Protein AF-A0A7Y2GPG6-F1 (afdb_monomer_lite)

Secondary structure (DSSP, 8-state):
-HHHHHHHHHHHHHHHHHHHHHH-HHHHHHHHHHHHHS----PPPHHHHHHHHTTEEEEEEETTEEEEEE----SS------

Foldseek 3Di:
DPPVVVVVVVVVLVVVLVVVCVVPVVVSVVVVCCVVVPDDPDDQDPVCVVVQVVFWDDWDQDPNDTRTDGHDDDPDDDDDDD

Radius of gyration: 17.59 Å; chains: 1; bounding box: 30×42×41 Å

pLDDT: mean 88.74, std 10.69, range [48.88, 97.62]

Sequence (82 aa):
MRKFSKEIMAKVYGLYLNVLVLFSKKLAAEKAFQIFSKVRKGQVLSQQYAYLEAAKNEVLNACGHSIQTYRWFGARETVLLV

Structure (mmCIF, N/CA/C/O backbone):
data_AF-A0A7Y2GPG6-F1
#
_entry.id   AF-A0A7Y2GPG6-F1
#
loo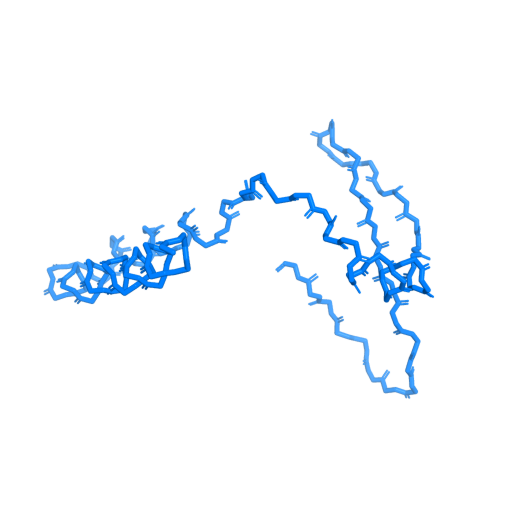p_
_atom_site.group_PDB
_atom_site.id
_atom_site.type_symbol
_atom_site.label_atom_id
_atom_site.label_alt_id
_atom_site.label_comp_id
_atom_site.label_asym_id
_atom_site.label_entity_id
_atom_site.label_seq_id
_atom_site.pdbx_PDB_ins_code
_atom_site.Cartn_x
_atom_site.Cartn_y
_atom_site.Cartn_z
_atom_site.occupancy
_atom_site.B_iso_or_equiv
_atom_site.auth_seq_id
_atom_site.auth_comp_id
_atom_site.auth_asym_id
_atom_site.auth_atom_id
_atom_site.pdbx_PDB_model_num
ATOM 1 N N . MET A 1 1 ? 15.789 21.384 3.120 1.00 48.88 1 MET A N 1
ATOM 2 C CA . MET A 1 1 ? 14.593 21.778 3.909 1.00 48.88 1 MET A CA 1
ATOM 3 C C . MET A 1 1 ? 13.295 21.003 3.593 1.00 48.88 1 MET A C 1
ATOM 5 O O . MET A 1 1 ? 12.441 20.947 4.462 1.00 48.88 1 MET A O 1
ATOM 9 N N . ARG A 1 2 ? 13.107 20.351 2.422 1.00 51.53 2 ARG A N 1
ATOM 10 C CA . ARG A 1 2 ? 11.830 19.663 2.064 1.00 51.53 2 ARG A CA 1
ATOM 11 C C . ARG A 1 2 ? 11.581 18.269 2.684 1.00 51.53 2 ARG A C 1
ATOM 13 O O . ARG A 1 2 ? 10.442 17.820 2.666 1.00 51.53 2 ARG A O 1
ATOM 20 N N . LYS A 1 3 ? 12.604 17.555 3.179 1.00 53.47 3 LYS A N 1
ATOM 21 C CA . LYS A 1 3 ? 12.432 16.206 3.776 1.00 53.47 3 LYS A CA 1
ATOM 22 C C . LYS A 1 3 ? 11.820 16.262 5.182 1.00 53.47 3 LYS A C 1
ATOM 24 O O . LYS A 1 3 ? 10.858 15.551 5.449 1.00 53.47 3 LYS A O 1
ATOM 29 N N . PHE A 1 4 ? 12.303 17.189 6.012 1.00 57.25 4 PHE A N 1
ATOM 30 C CA . PHE A 1 4 ? 11.842 17.375 7.392 1.00 57.25 4 PHE A CA 1
ATOM 31 C C . PHE A 1 4 ? 10.332 17.621 7.499 1.00 57.25 4 PHE A C 1
ATOM 33 O O . PHE A 1 4 ? 9.691 17.092 8.398 1.00 57.25 4 PHE A O 1
ATOM 40 N N . SER A 1 5 ? 9.727 18.351 6.555 1.00 74.12 5 SER A N 1
ATOM 41 C CA . SER A 1 5 ? 8.286 18.618 6.601 1.00 74.12 5 SER A CA 1
ATOM 42 C C . SER A 1 5 ? 7.433 17.365 6.387 1.00 74.12 5 SER A C 1
ATOM 44 O O . SER A 1 5 ? 6.411 17.216 7.047 1.00 74.12 5 SER A O 1
ATOM 46 N N . LYS A 1 6 ? 7.839 16.431 5.517 1.00 81.69 6 LYS A N 1
ATOM 47 C CA . LYS A 1 6 ? 7.058 15.210 5.247 1.00 81.69 6 LYS A CA 1
ATOM 48 C C . LYS A 1 6 ? 7.086 14.235 6.423 1.00 81.69 6 LYS A C 1
ATOM 50 O O . LYS A 1 6 ? 6.048 13.683 6.777 1.00 81.69 6 LYS A O 1
ATOM 55 N N . GLU A 1 7 ? 8.253 14.053 7.033 1.00 85.75 7 GLU A N 1
ATOM 56 C CA . GLU A 1 7 ? 8.415 13.186 8.205 1.00 85.75 7 GLU A CA 1
ATOM 57 C C . GLU A 1 7 ? 7.665 13.731 9.421 1.00 85.75 7 GLU A C 1
ATOM 59 O O . GLU A 1 7 ? 6.980 12.977 10.112 1.00 85.75 7 GLU A O 1
ATOM 64 N N . ILE A 1 8 ? 7.728 15.048 9.651 1.00 91.62 8 ILE A N 1
ATOM 65 C CA . ILE A 1 8 ? 6.956 15.699 10.716 1.00 91.62 8 ILE A CA 1
ATOM 66 C C . ILE A 1 8 ? 5.458 15.520 10.463 1.00 91.62 8 ILE A C 1
ATOM 68 O O . ILE A 1 8 ? 4.738 15.123 11.373 1.00 91.62 8 ILE A O 1
ATOM 72 N N . MET A 1 9 ? 4.987 15.726 9.230 1.00 87.69 9 MET A N 1
ATOM 73 C CA . MET A 1 9 ? 3.575 15.518 8.895 1.00 87.69 9 MET A CA 1
ATOM 74 C C . MET A 1 9 ? 3.133 14.079 9.172 1.00 87.69 9 MET A C 1
ATOM 76 O O . MET A 1 9 ? 2.084 13.878 9.778 1.00 87.69 9 MET A O 1
ATOM 80 N N . ALA A 1 10 ? 3.936 13.077 8.799 1.00 88.38 10 ALA A N 1
ATOM 81 C CA . ALA A 1 10 ? 3.624 11.677 9.089 1.00 88.38 10 ALA A CA 1
ATOM 82 C C . ALA A 1 10 ? 3.501 11.417 10.603 1.00 88.38 10 ALA A C 1
ATOM 84 O O . ALA A 1 10 ? 2.539 10.785 11.041 1.00 88.38 10 ALA A O 1
ATOM 85 N N . LYS A 1 11 ? 4.419 11.971 11.407 1.00 92.88 11 LYS A N 1
ATOM 86 C CA . LYS A 1 11 ? 4.367 11.886 12.876 1.00 92.88 11 LYS A CA 1
ATOM 87 C C . LYS A 1 11 ? 3.130 12.574 13.456 1.00 92.88 11 LYS A C 1
ATOM 89 O O . LYS A 1 11 ? 2.502 12.018 14.350 1.00 92.88 11 LYS A O 1
ATOM 94 N N . VAL A 1 12 ? 2.750 13.738 12.927 1.00 94.88 12 VAL A N 1
ATOM 95 C CA . VAL A 1 12 ? 1.545 14.470 13.354 1.00 94.88 12 VAL A CA 1
ATOM 96 C C . VAL A 1 12 ? 0.278 13.659 13.072 1.00 94.88 12 VAL A C 1
ATOM 98 O O . VAL A 1 12 ? -0.565 13.543 13.957 1.00 94.88 12 VAL A O 1
ATOM 101 N N . TYR A 1 13 ? 0.158 13.034 11.893 1.00 92.75 13 TYR A N 1
ATOM 102 C CA . TYR A 1 13 ? -0.973 12.144 11.595 1.00 92.75 13 TYR A CA 1
ATOM 103 C C . TYR A 1 13 ? -1.030 10.941 12.544 1.00 92.75 13 TYR A C 1
ATOM 105 O O . TYR A 1 13 ? -2.110 10.600 13.026 1.00 92.75 13 TYR A O 1
ATOM 113 N N . GLY A 1 14 ? 0.116 10.323 12.843 1.00 93.06 14 GLY A N 1
ATOM 114 C CA . GLY A 1 14 ? 0.189 9.217 13.802 1.00 93.06 14 GLY A CA 1
ATOM 115 C C . GLY A 1 14 ? -0.231 9.637 15.212 1.00 93.06 14 GLY A C 1
ATOM 116 O O . GLY A 1 14 ? -1.055 8.969 15.834 1.00 93.06 14 GLY A O 1
ATOM 117 N N . LEU A 1 15 ? 0.267 10.780 15.692 1.00 97.06 15 LEU A N 1
ATOM 118 C CA . LEU A 1 15 ? -0.109 11.329 16.996 1.00 97.06 15 LEU A CA 1
ATOM 119 C C . LEU A 1 15 ? -1.611 11.632 17.069 1.00 97.06 15 LEU A C 1
ATOM 121 O O . LEU A 1 15 ? -2.260 11.253 18.040 1.00 97.06 15 LEU A O 1
ATOM 125 N N . TYR A 1 16 ? -2.167 12.261 16.030 1.00 96.62 16 TYR A N 1
ATOM 126 C CA . TYR A 1 16 ? -3.598 12.546 15.932 1.00 96.62 16 TYR A CA 1
ATOM 127 C C . TYR A 1 16 ? -4.446 11.275 16.067 1.00 96.62 16 TYR A C 1
ATOM 129 O O . TYR A 1 16 ? -5.373 11.243 16.876 1.00 96.62 16 TYR A O 1
ATOM 137 N N . LEU A 1 17 ? -4.112 10.215 15.322 1.00 96.94 17 LEU A N 1
ATOM 138 C CA . LEU A 1 17 ? -4.844 8.948 15.388 1.00 96.94 17 LEU A CA 1
ATOM 139 C C . LEU A 1 17 ? -4.706 8.280 16.762 1.00 96.94 17 LEU A C 1
ATOM 141 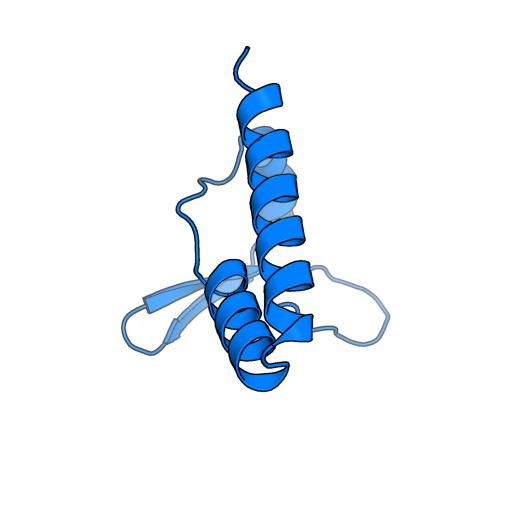O O . LEU A 1 17 ? -5.705 7.811 17.302 1.00 96.94 17 LEU A O 1
ATOM 145 N N . ASN A 1 18 ? -3.512 8.293 17.360 1.00 96.75 18 ASN A N 1
ATOM 146 C CA . ASN A 1 18 ? -3.281 7.717 18.689 1.00 96.75 18 ASN A CA 1
ATOM 147 C C . ASN A 1 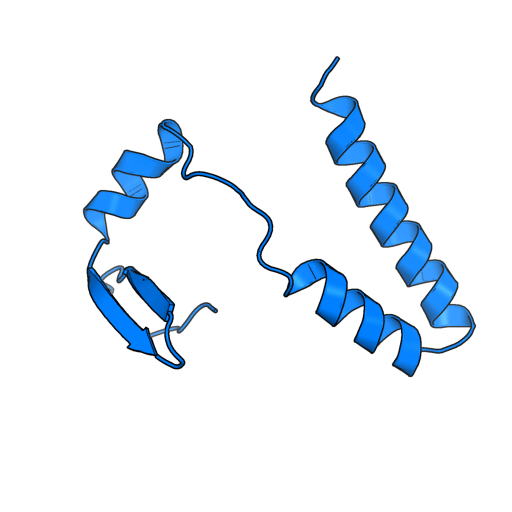18 ? -4.105 8.418 19.774 1.00 96.75 18 ASN A C 1
ATOM 149 O O . ASN A 1 18 ? -4.702 7.752 20.616 1.00 96.75 18 ASN A O 1
ATOM 153 N N . VAL A 1 19 ? -4.178 9.751 19.736 1.00 97.62 19 VAL A N 1
ATOM 154 C CA . VAL A 1 19 ? -5.023 10.522 20.658 1.00 97.62 19 VAL A CA 1
ATOM 155 C C . VAL A 1 19 ? -6.500 10.220 20.403 1.00 97.62 19 VAL A C 1
ATOM 157 O O . VAL A 1 19 ? -7.252 9.996 21.348 1.00 97.62 19 VAL A O 1
ATOM 160 N N . LEU A 1 20 ? -6.921 10.141 19.138 1.00 97.06 20 LEU A N 1
ATOM 161 C CA . LEU A 1 20 ? -8.308 9.856 18.765 1.00 97.06 20 LEU A CA 1
ATOM 162 C C . LEU A 1 20 ? -8.788 8.478 19.256 1.00 97.06 20 LEU A C 1
ATOM 164 O O . LEU A 1 20 ? -9.940 8.351 19.670 1.00 97.06 20 LEU A O 1
ATOM 168 N N . VAL A 1 21 ? -7.909 7.467 19.267 1.00 97.19 21 VAL A N 1
ATOM 169 C CA . VAL A 1 21 ? -8.207 6.116 19.787 1.00 97.19 21 VAL A CA 1
ATOM 170 C C . VAL A 1 21 ? -8.641 6.145 21.255 1.00 97.19 21 VAL A C 1
ATOM 172 O O . VAL A 1 21 ? -9.486 5.333 21.639 1.00 97.19 21 VAL A O 1
ATOM 175 N N . LEU A 1 22 ? -8.110 7.076 22.059 1.00 97.50 22 LEU A N 1
ATOM 176 C CA . LEU A 1 22 ? -8.460 7.209 23.479 1.00 97.50 22 LEU A CA 1
ATOM 177 C C . LEU A 1 22 ? -9.918 7.642 23.682 1.00 97.50 22 LEU A C 1
ATOM 179 O O . LEU A 1 22 ? -10.523 7.281 24.687 1.00 97.50 22 LEU A O 1
ATOM 183 N N . PHE A 1 23 ? -10.492 8.370 22.720 1.00 97.19 23 PHE A N 1
ATOM 184 C CA . PHE A 1 23 ? -11.883 8.829 22.768 1.00 97.19 23 PHE A CA 1
ATOM 185 C C . PHE A 1 23 ? -12.832 7.894 22.012 1.00 97.19 23 PHE A C 1
ATOM 187 O O . PHE A 1 23 ? -13.935 7.618 22.475 1.00 97.19 23 PHE A O 1
ATOM 194 N N . SER A 1 24 ? -12.428 7.406 20.835 1.00 97.25 24 SER A N 1
ATOM 195 C CA . SER A 1 24 ? -13.247 6.504 20.024 1.00 97.25 24 SER A CA 1
ATOM 196 C C . SER A 1 24 ? -12.397 5.645 19.094 1.00 97.25 24 SER A C 1
ATOM 198 O O . SER A 1 24 ? -11.912 6.090 18.051 1.00 97.25 24 SER A O 1
ATOM 200 N N . LYS A 1 25 ? -12.292 4.357 19.435 1.00 95.94 25 LYS A N 1
ATOM 201 C CA . LYS A 1 25 ? -11.596 3.348 18.621 1.00 95.94 25 LYS A CA 1
ATOM 202 C C . LYS A 1 25 ? -12.199 3.219 17.221 1.00 95.94 25 LYS A C 1
ATOM 204 O O . LYS A 1 25 ? -11.460 3.139 16.245 1.00 95.94 25 LYS A O 1
ATOM 209 N N . LYS A 1 26 ? -13.535 3.236 17.121 1.00 96.81 26 LYS A N 1
ATOM 210 C CA . LYS A 1 26 ? -14.255 3.122 15.843 1.00 96.81 26 LYS A CA 1
ATOM 211 C C . LYS A 1 26 ? -13.930 4.299 14.925 1.00 96.81 26 LYS A C 1
ATOM 213 O O . LYS A 1 26 ? -13.521 4.091 13.788 1.00 96.81 26 LYS A O 1
ATOM 218 N N . LEU A 1 27 ? -14.041 5.523 15.444 1.00 96.19 27 LEU A N 1
ATOM 219 C CA . LEU A 1 27 ? -13.758 6.726 14.665 1.00 96.19 27 LEU A CA 1
ATOM 220 C C . LEU A 1 27 ? -12.284 6.780 14.243 1.00 96.19 27 LEU A C 1
ATOM 222 O O . LEU A 1 27 ? -11.982 7.132 13.106 1.00 96.19 27 LEU A O 1
ATOM 226 N N . ALA A 1 28 ? -11.365 6.397 15.132 1.00 96.81 28 ALA A N 1
ATOM 227 C CA . ALA A 1 28 ? -9.949 6.336 14.799 1.00 96.81 28 ALA A CA 1
ATOM 228 C C . ALA A 1 28 ? -9.651 5.330 13.679 1.00 96.81 28 ALA A C 1
ATOM 230 O O . ALA A 1 28 ? -8.903 5.662 12.760 1.00 96.81 28 ALA A O 1
ATOM 231 N N . ALA A 1 29 ? -10.269 4.146 13.709 1.00 95.69 29 ALA A N 1
ATOM 232 C CA . ALA A 1 29 ? -10.127 3.146 12.654 1.00 95.69 29 ALA A CA 1
ATOM 233 C C . ALA A 1 29 ? -10.661 3.655 11.304 1.00 95.69 29 ALA A C 1
ATOM 235 O O . ALA A 1 29 ? -9.960 3.569 10.295 1.00 95.69 29 ALA A O 1
ATOM 236 N N . GLU A 1 30 ? -11.854 4.257 11.286 1.00 96.50 30 GLU A N 1
ATOM 237 C CA . GLU A 1 30 ? -12.440 4.849 10.074 1.00 96.50 30 GLU A CA 1
ATOM 238 C C . GLU A 1 30 ? -11.547 5.956 9.489 1.00 96.50 30 GLU A C 1
ATOM 240 O O . GLU A 1 30 ? -11.297 5.992 8.281 1.00 96.50 30 GLU A O 1
ATOM 245 N N . LYS A 1 31 ? -11.014 6.845 10.339 1.00 95.44 31 LYS A N 1
ATOM 246 C CA . LYS A 1 31 ? -10.105 7.916 9.903 1.00 95.44 31 LYS A CA 1
ATOM 247 C C . LYS A 1 31 ? -8.771 7.375 9.408 1.00 95.44 31 LYS A C 1
ATOM 249 O O . LYS A 1 31 ? -8.294 7.838 8.373 1.00 95.44 31 LYS A O 1
ATOM 254 N N . ALA A 1 32 ? -8.184 6.400 10.098 1.00 9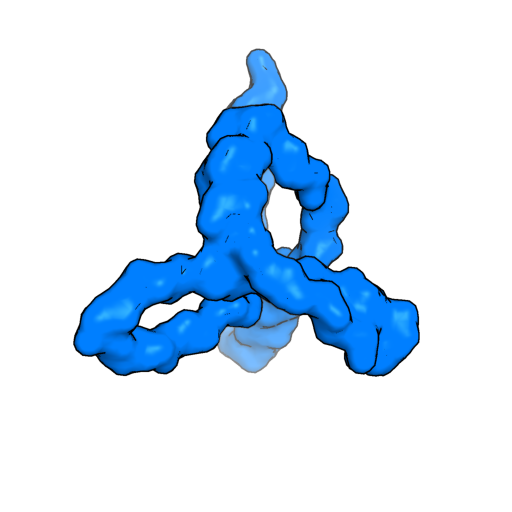4.06 32 ALA A N 1
ATOM 255 C CA . ALA A 1 32 ? -6.949 5.758 9.662 1.00 94.06 32 ALA A CA 1
ATOM 256 C C . ALA A 1 32 ? -7.129 5.120 8.278 1.00 94.06 32 ALA A C 1
ATOM 258 O O . ALA A 1 32 ? -6.350 5.408 7.368 1.00 94.06 32 ALA A O 1
ATOM 259 N N . PHE A 1 33 ? -8.203 4.349 8.091 1.00 92.50 33 PHE A N 1
ATOM 260 C CA . PHE A 1 33 ? -8.531 3.732 6.809 1.00 92.50 33 PHE A CA 1
ATOM 261 C C . PHE A 1 33 ? -8.630 4.778 5.691 1.00 92.50 33 PHE A C 1
ATOM 263 O O . PHE A 1 33 ? -7.921 4.693 4.693 1.00 92.50 33 PHE A O 1
ATOM 270 N N . GLN A 1 34 ? -9.407 5.846 5.889 1.00 91.75 34 GLN A N 1
ATOM 271 C CA . GLN A 1 34 ? -9.525 6.918 4.892 1.00 91.75 34 GLN A CA 1
ATOM 272 C C . GLN A 1 34 ? -8.186 7.609 4.581 1.00 91.75 34 GLN A C 1
ATOM 274 O O . GLN A 1 34 ? -7.928 7.965 3.432 1.00 91.75 34 GLN A O 1
ATOM 279 N N . ILE A 1 35 ? -7.325 7.821 5.580 1.00 90.00 35 ILE A N 1
ATOM 280 C CA . ILE A 1 35 ? -6.032 8.503 5.411 1.00 90.00 35 ILE A CA 1
ATOM 281 C C . ILE A 1 35 ? -5.053 7.666 4.578 1.00 90.00 35 ILE A C 1
ATOM 283 O O . ILE A 1 35 ? -4.323 8.251 3.763 1.00 90.00 35 ILE A O 1
ATOM 287 N N . PHE A 1 36 ? -5.018 6.350 4.805 1.00 86.62 36 PHE A N 1
ATOM 288 C CA . PHE A 1 36 ? -4.052 5.433 4.191 1.00 86.62 36 PHE A CA 1
ATOM 289 C C . PHE A 1 36 ? -4.549 4.811 2.885 1.00 86.62 36 PHE A C 1
ATOM 291 O O . PHE A 1 36 ? -3.746 4.626 1.977 1.00 86.62 36 PHE A O 1
ATOM 298 N N . SER A 1 37 ? -5.854 4.580 2.740 1.00 85.00 37 SER A N 1
ATOM 299 C CA . SER A 1 37 ? -6.447 4.049 1.504 1.00 85.00 37 SER A CA 1
ATOM 300 C C . SER A 1 37 ? -6.718 5.128 0.451 1.00 85.00 37 SER A C 1
ATOM 302 O O . SER A 1 37 ? -7.020 4.815 -0.699 1.00 85.00 37 SER A O 1
ATOM 304 N N . LYS A 1 38 ? -6.614 6.419 0.799 1.00 83.44 38 LYS A N 1
ATOM 305 C CA . LYS A 1 38 ? -6.732 7.496 -0.190 1.00 83.44 38 LYS A CA 1
ATOM 306 C C . LYS A 1 38 ? -5.519 7.4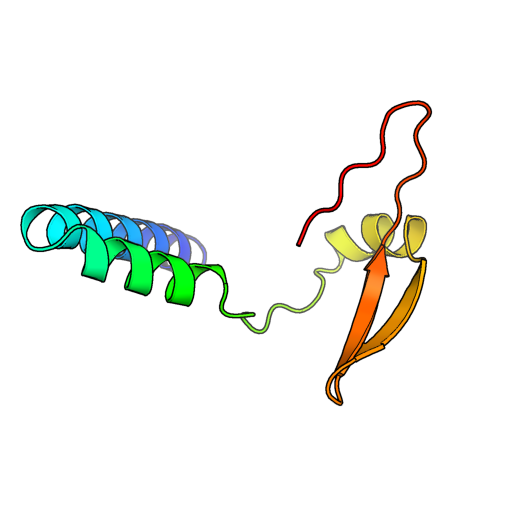82 -1.112 1.00 83.44 38 LYS A C 1
ATOM 308 O O . LYS A 1 38 ? -4.424 7.854 -0.692 1.00 83.44 38 LYS A O 1
ATOM 313 N N . VAL A 1 39 ? -5.741 7.155 -2.384 1.00 73.31 39 VAL A N 1
ATOM 314 C CA . VAL A 1 39 ? -4.734 7.265 -3.446 1.00 73.31 39 VAL A CA 1
ATOM 315 C C . VAL A 1 39 ? -4.242 8.712 -3.510 1.00 73.31 39 VAL A C 1
ATOM 317 O O . VAL A 1 39 ? -4.955 9.627 -3.931 1.00 73.31 39 VAL A O 1
ATOM 320 N N . ARG A 1 40 ? -3.021 8.952 -3.027 1.00 72.38 40 ARG A N 1
ATOM 321 C CA . ARG A 1 40 ? -2.380 10.269 -3.099 1.00 72.38 40 ARG A CA 1
ATOM 322 C C . ARG A 1 40 ? -1.627 10.353 -4.415 1.00 72.38 40 ARG A C 1
ATOM 324 O O . ARG A 1 40 ? -0.947 9.409 -4.794 1.00 72.38 40 ARG A O 1
ATOM 331 N N . LYS A 1 41 ? -1.735 11.495 -5.095 1.00 62.94 41 LYS A N 1
ATOM 332 C CA . LYS A 1 41 ? -1.098 11.770 -6.389 1.00 62.94 41 LYS A CA 1
ATOM 333 C C . LYS A 1 41 ? 0.434 11.742 -6.255 1.00 62.94 41 LYS A C 1
ATOM 335 O O . LYS A 1 41 ? 1.066 12.776 -6.054 1.00 62.94 41 LYS A O 1
ATOM 340 N N . GLY A 1 42 ? 1.019 10.552 -6.314 1.00 69.69 42 GLY A N 1
ATOM 341 C CA . GLY A 1 42 ? 2.448 10.312 -6.462 1.00 69.69 42 GLY A CA 1
ATOM 342 C C . GLY A 1 42 ? 2.700 9.787 -7.867 1.00 69.69 42 GLY A C 1
ATOM 343 O O . GLY A 1 42 ? 2.073 8.819 -8.279 1.00 69.69 42 GLY A O 1
ATOM 344 N N . GLN A 1 43 ? 3.572 10.451 -8.620 1.00 78.12 43 GLN A N 1
ATOM 345 C CA . GLN A 1 43 ? 4.077 9.885 -9.869 1.00 78.12 43 GLN A CA 1
ATOM 346 C C . GLN A 1 43 ? 5.134 8.831 -9.537 1.00 78.12 43 GLN A C 1
ATOM 348 O O . GLN A 1 43 ? 5.831 8.959 -8.525 1.00 78.12 43 GLN A O 1
ATOM 353 N N . VAL A 1 44 ? 5.259 7.816 -10.394 1.00 82.06 44 VAL A N 1
ATOM 354 C CA . VAL A 1 44 ? 6.367 6.858 -10.327 1.00 82.06 44 VAL A CA 1
ATOM 355 C C . VAL A 1 44 ? 7.675 7.642 -10.369 1.00 82.06 44 VAL A C 1
ATOM 357 O O . VAL A 1 44 ? 7.909 8.426 -11.290 1.00 82.06 44 VAL A O 1
ATOM 360 N N . LEU A 1 45 ? 8.512 7.473 -9.346 1.00 87.62 45 LEU A N 1
ATOM 361 C CA . LEU A 1 45 ? 9.818 8.121 -9.315 1.00 87.62 45 LEU A CA 1
ATOM 362 C C . LEU A 1 45 ? 10.727 7.469 -10.361 1.00 87.62 45 LEU A C 1
ATOM 364 O O . LEU A 1 45 ? 10.653 6.263 -10.586 1.00 87.62 45 LEU A O 1
ATOM 368 N N . SER A 1 46 ? 11.649 8.234 -10.941 1.00 87.12 46 SER A N 1
ATOM 369 C CA . SER A 1 46 ? 12.608 7.726 -11.935 1.00 87.12 46 SER A CA 1
ATOM 370 C C . SER A 1 46 ? 13.393 6.504 -11.440 1.00 87.12 46 SER A C 1
ATOM 372 O O . SER A 1 46 ? 13.577 5.550 -12.186 1.00 87.12 46 SER A O 1
ATOM 374 N N . GLN A 1 47 ? 13.769 6.471 -10.157 1.00 89.69 47 GLN A N 1
ATOM 375 C CA . GLN A 1 47 ? 14.438 5.314 -9.544 1.00 89.69 47 GLN A CA 1
ATOM 376 C C . GLN A 1 47 ? 13.539 4.063 -9.450 1.00 89.69 47 GLN A C 1
ATOM 378 O O . GLN A 1 47 ? 14.039 2.944 -9.436 1.00 89.69 47 GLN A O 1
ATOM 383 N N . GLN A 1 48 ? 12.217 4.233 -9.368 1.00 88.00 48 GLN A N 1
ATOM 384 C CA . GLN A 1 48 ? 11.252 3.130 -9.271 1.00 88.00 48 GLN A CA 1
ATOM 385 C C . GLN A 1 48 ? 10.852 2.582 -10.644 1.00 88.00 48 GLN A C 1
ATOM 387 O O . GLN A 1 48 ? 10.358 1.461 -10.731 1.00 88.00 48 GLN A O 1
ATOM 392 N N . TYR A 1 49 ? 11.071 3.360 -11.706 1.00 90.81 49 TYR A N 1
ATOM 393 C CA . TYR A 1 49 ? 10.622 3.040 -13.055 1.00 90.81 49 TYR A CA 1
ATOM 394 C C . TYR A 1 49 ? 11.160 1.693 -13.546 1.00 90.81 49 TYR A C 1
ATOM 396 O O . TYR A 1 49 ? 10.378 0.835 -13.934 1.00 90.81 49 TYR A O 1
ATOM 404 N N . ALA A 1 50 ? 12.474 1.469 -13.442 1.00 92.88 50 ALA A N 1
ATOM 405 C CA . ALA A 1 50 ? 13.099 0.230 -13.908 1.00 92.88 50 ALA A CA 1
ATOM 406 C C . ALA A 1 50 ? 12.556 -1.019 -13.187 1.00 92.88 50 ALA A C 1
ATOM 408 O O . ALA A 1 50 ? 12.339 -2.051 -13.813 1.00 92.88 50 ALA A O 1
ATOM 409 N N . TYR A 1 51 ? 12.297 -0.912 -11.879 1.00 92.62 51 TYR A N 1
ATOM 410 C CA . TYR A 1 51 ? 11.743 -2.011 -11.085 1.00 92.62 51 TYR A CA 1
ATOM 411 C C . TYR A 1 51 ? 10.291 -2.327 -11.464 1.00 92.62 51 TYR A C 1
ATOM 413 O O . TYR A 1 51 ? 9.912 -3.493 -11.545 1.00 92.62 51 TYR A O 1
ATOM 421 N N . LEU A 1 52 ? 9.480 -1.290 -11.695 1.00 92.75 52 LEU A N 1
ATOM 422 C CA . LEU A 1 52 ? 8.071 -1.442 -12.053 1.00 92.75 52 LEU A CA 1
ATOM 423 C C . LEU A 1 52 ? 7.888 -1.918 -13.495 1.00 92.75 52 LEU A C 1
ATOM 425 O O . LEU A 1 52 ? 7.079 -2.809 -13.732 1.00 92.75 52 LEU A O 1
ATOM 429 N N . GLU A 1 53 ? 8.650 -1.382 -14.450 1.00 93.50 53 GLU A N 1
ATOM 430 C CA . GLU A 1 53 ? 8.565 -1.811 -15.852 1.00 93.50 53 GLU A CA 1
ATOM 431 C C . GLU A 1 53 ? 8.933 -3.288 -16.025 1.00 93.50 53 GLU A C 1
ATOM 433 O O . GLU A 1 53 ? 8.250 -4.001 -16.754 1.00 93.50 53 GLU A O 1
ATOM 438 N N . ALA A 1 54 ? 9.933 -3.789 -15.292 1.00 93.81 54 ALA A N 1
ATOM 439 C CA . ALA A 1 54 ? 10.310 -5.204 -15.340 1.00 93.81 54 ALA A CA 1
ATOM 440 C C . ALA A 1 54 ? 9.197 -6.162 -14.870 1.00 93.81 54 ALA A C 1
ATOM 442 O O . ALA A 1 54 ? 9.208 -7.338 -15.225 1.00 93.81 54 ALA A O 1
ATOM 443 N N . ALA A 1 55 ? 8.249 -5.674 -14.067 1.00 94.56 55 ALA A N 1
ATOM 444 C CA . ALA A 1 55 ? 7.142 -6.455 -13.518 1.00 94.56 55 ALA A CA 1
ATOM 445 C C . ALA A 1 55 ? 5.781 -6.051 -14.095 1.00 94.56 55 ALA A C 1
ATOM 447 O O . ALA A 1 55 ? 4.740 -6.449 -13.567 1.00 94.56 55 ALA A O 1
ATOM 448 N N . LYS A 1 56 ? 5.758 -5.217 -15.135 1.00 95.06 56 LYS A N 1
ATOM 449 C CA . LYS A 1 56 ? 4.522 -4.707 -15.719 1.00 95.06 56 LYS A CA 1
ATOM 450 C C . LYS A 1 56 ? 3.711 -5.846 -16.325 1.00 95.06 56 LYS A C 1
ATOM 452 O O . LYS A 1 56 ? 4.241 -6.694 -17.037 1.00 95.06 56 LYS A O 1
ATOM 457 N N . ASN A 1 57 ? 2.421 -5.857 -16.024 1.00 94.56 57 ASN A N 1
ATOM 458 C CA . ASN A 1 57 ? 1.477 -6.842 -16.531 1.00 94.56 57 ASN A CA 1
ATOM 459 C C . ASN A 1 57 ? 0.331 -6.104 -17.255 1.00 94.56 57 ASN A C 1
ATOM 461 O O . ASN A 1 57 ? 0.540 -5.037 -17.837 1.00 94.56 57 ASN A O 1
ATOM 465 N N . GLU A 1 58 ? -0.879 -6.645 -17.235 1.00 95.69 58 GLU A N 1
ATOM 466 C CA . GLU A 1 58 ? -2.045 -6.082 -17.904 1.00 95.69 58 GLU A CA 1
ATOM 467 C C . GLU A 1 58 ? -2.609 -4.817 -17.235 1.00 95.69 58 GLU A C 1
ATOM 469 O O . GLU A 1 58 ? -2.386 -4.531 -16.052 1.00 95.69 58 GLU A O 1
ATOM 474 N N . VAL A 1 59 ? -3.381 -4.063 -18.017 1.00 95.94 59 VAL A N 1
ATOM 475 C CA . VAL A 1 59 ? -4.201 -2.953 -17.531 1.00 95.94 59 VAL A CA 1
ATOM 476 C C . VAL A 1 59 ? -5.636 -3.445 -17.399 1.00 95.94 59 VAL A C 1
ATOM 478 O O . VAL A 1 59 ? -6.262 -3.821 -18.388 1.00 95.94 59 VAL A O 1
ATOM 481 N N . LEU A 1 60 ? -6.164 -3.414 -16.180 1.00 94.81 60 LEU A N 1
ATOM 482 C CA . LEU A 1 60 ? -7.542 -3.790 -15.889 1.00 94.81 60 LEU A CA 1
ATOM 483 C C . LEU A 1 60 ? -8.445 -2.562 -15.965 1.00 94.81 60 LEU A C 1
ATOM 485 O O . LEU A 1 60 ? -8.132 -1.521 -15.393 1.00 94.81 60 LEU A O 1
ATOM 489 N N . ASN A 1 61 ? -9.590 -2.690 -16.631 1.00 95.88 61 ASN A N 1
ATOM 490 C CA . ASN A 1 61 ? -10.607 -1.644 -16.661 1.00 95.88 61 ASN A CA 1
ATOM 491 C C . ASN A 1 61 ? -11.741 -2.020 -15.704 1.00 95.88 61 ASN A C 1
ATOM 493 O O . ASN A 1 61 ? -12.456 -2.990 -15.943 1.00 95.88 61 ASN A O 1
ATOM 497 N N . ALA A 1 62 ? -11.908 -1.260 -14.623 1.00 91.38 62 ALA A N 1
ATOM 498 C CA . ALA A 1 62 ? -12.926 -1.511 -13.606 1.00 91.38 62 ALA A CA 1
ATOM 499 C C . ALA A 1 62 ? -13.514 -0.194 -13.095 1.00 91.38 62 ALA A C 1
ATOM 501 O O . ALA A 1 62 ? -12.781 0.760 -12.844 1.00 91.38 62 ALA A O 1
ATOM 502 N N . CYS A 1 63 ? -14.839 -0.131 -12.937 1.00 91.19 63 CYS A N 1
ATOM 503 C CA . CYS A 1 63 ? -15.547 1.044 -12.405 1.00 91.19 63 CYS A CA 1
ATOM 504 C C . CYS A 1 63 ? -15.188 2.373 -13.110 1.00 91.19 63 CYS A C 1
ATOM 506 O O . CYS A 1 63 ? -15.122 3.415 -12.469 1.00 91.19 63 CYS A O 1
ATOM 508 N N . GLY A 1 64 ? -14.919 2.342 -14.422 1.00 92.50 64 GLY A N 1
ATOM 509 C CA . GLY A 1 64 ? -14.505 3.527 -15.191 1.00 92.50 64 GLY A CA 1
ATOM 510 C C . GLY A 1 64 ? -13.046 3.959 -14.987 1.00 92.50 64 GLY A C 1
ATOM 511 O O . GLY A 1 64 ? -12.654 5.025 -15.456 1.00 92.50 64 GLY A O 1
ATOM 512 N N . HIS A 1 65 ? -12.233 3.145 -14.312 1.00 88.69 65 HIS A N 1
ATOM 513 C CA . HIS A 1 65 ? -10.812 3.386 -14.085 1.00 88.69 65 HIS A CA 1
ATOM 514 C C . HIS A 1 65 ? -9.954 2.340 -14.801 1.00 88.69 65 HIS A C 1
ATOM 516 O O . HIS A 1 65 ? -10.269 1.151 -14.779 1.00 88.69 65 HIS A O 1
ATOM 522 N N . SER A 1 66 ? -8.839 2.782 -15.382 1.00 91.81 66 SER A N 1
ATOM 523 C CA . SER A 1 66 ? -7.785 1.904 -15.896 1.00 91.81 66 SER A CA 1
ATOM 524 C C . SER A 1 66 ? -6.702 1.722 -14.834 1.00 91.81 66 SER A C 1
ATOM 526 O O . SER A 1 66 ? -6.092 2.691 -14.379 1.00 91.81 66 SER A O 1
ATOM 528 N N . ILE A 1 67 ? -6.475 0.477 -14.430 1.00 90.69 67 ILE A N 1
ATOM 529 C CA . ILE A 1 67 ? -5.598 0.082 -13.330 1.00 90.69 67 ILE A CA 1
ATOM 530 C C . ILE A 1 67 ? -4.432 -0.717 -13.911 1.00 90.69 67 ILE A C 1
ATOM 532 O O . ILE A 1 67 ? -4.615 -1.830 -14.396 1.00 90.69 67 ILE A O 1
ATOM 536 N N . GLN A 1 68 ? -3.221 -0.162 -13.853 1.00 92.56 68 GLN A N 1
ATOM 537 C CA . GLN A 1 68 ? -2.009 -0.896 -14.219 1.00 92.56 68 GLN A CA 1
ATOM 538 C C . GLN A 1 68 ? -1.688 -1.938 -13.142 1.00 92.56 68 GLN A C 1
ATOM 540 O O . GLN A 1 68 ? -1.460 -1.574 -11.987 1.00 92.56 68 GLN A O 1
ATOM 545 N N . THR A 1 69 ? -1.617 -3.213 -13.524 1.00 93.88 69 THR A N 1
ATOM 546 C CA . THR A 1 69 ? -1.196 -4.296 -12.626 1.00 93.88 69 THR A CA 1
ATOM 547 C C . THR A 1 69 ? 0.289 -4.611 -12.785 1.00 93.88 69 THR A C 1
ATOM 549 O O . THR A 1 69 ? 0.885 -4.378 -13.842 1.00 93.88 69 THR A O 1
ATOM 552 N N . TYR A 1 70 ? 0.888 -5.145 -11.723 1.00 94.25 70 TYR A N 1
ATOM 553 C CA . TYR A 1 70 ? 2.277 -5.594 -11.707 1.00 94.25 70 TYR A CA 1
ATOM 554 C C . TYR A 1 70 ? 2.345 -7.010 -11.143 1.00 94.25 70 TYR A C 1
ATOM 556 O O . TYR A 1 70 ? 1.658 -7.328 -10.171 1.00 94.25 70 TYR A O 1
ATOM 564 N N . ARG A 1 71 ? 3.164 -7.865 -11.756 1.00 94.75 71 ARG A N 1
ATOM 565 C CA . ARG A 1 71 ? 3.343 -9.263 -11.371 1.00 94.75 71 ARG A CA 1
ATOM 566 C C . ARG A 1 71 ? 4.826 -9.590 -11.286 1.00 94.75 71 ARG A C 1
ATOM 568 O O . ARG A 1 71 ? 5.535 -9.579 -12.286 1.00 94.75 71 ARG A O 1
ATOM 575 N N . TRP A 1 72 ? 5.265 -9.967 -10.091 1.00 93.94 72 TRP A N 1
ATOM 576 C CA . TRP A 1 72 ? 6.580 -10.561 -9.878 1.00 93.94 72 TRP A CA 1
ATOM 577 C C . TRP A 1 72 ? 6.441 -12.078 -9.859 1.00 93.94 72 TRP A C 1
ATOM 579 O O . TRP A 1 72 ? 5.695 -12.633 -9.052 1.00 93.94 72 TRP A O 1
ATOM 589 N N . PHE A 1 73 ? 7.138 -12.750 -10.771 1.00 90.88 73 PHE A N 1
ATOM 590 C CA . PHE A 1 73 ? 7.140 -14.207 -10.823 1.00 90.88 73 PHE A CA 1
ATOM 591 C C . PHE A 1 73 ? 7.953 -14.784 -9.660 1.00 90.88 73 PHE A C 1
ATOM 593 O O . PHE A 1 73 ? 9.049 -14.320 -9.354 1.00 90.88 73 PHE A O 1
ATOM 600 N N . GLY A 1 74 ? 7.414 -15.825 -9.030 1.00 89.06 74 GLY A N 1
ATOM 601 C CA . GLY A 1 74 ? 8.062 -16.570 -7.959 1.00 89.06 74 GLY A CA 1
ATOM 602 C C . GLY A 1 74 ? 7.542 -18.003 -7.921 1.00 89.06 74 GLY A C 1
ATOM 603 O O . GLY A 1 74 ? 6.473 -18.294 -8.447 1.00 89.06 74 GLY A O 1
ATOM 604 N N . ALA A 1 75 ? 8.307 -18.902 -7.306 1.00 91.25 75 ALA A N 1
ATOM 605 C CA . ALA A 1 75 ? 7.970 -20.328 -7.225 1.00 91.25 75 ALA A CA 1
ATOM 606 C C . ALA A 1 75 ? 7.012 -20.679 -6.068 1.00 91.25 75 ALA A C 1
ATOM 608 O O . ALA A 1 75 ? 6.678 -21.844 -5.876 1.00 91.25 75 ALA A O 1
ATOM 609 N N . ARG A 1 76 ? 6.627 -19.692 -5.254 1.00 93.19 76 ARG A N 1
ATOM 610 C CA . ARG A 1 76 ? 5.784 -19.874 -4.065 1.00 93.19 76 ARG A CA 1
ATOM 611 C C . ARG A 1 76 ? 4.352 -19.411 -4.331 1.00 93.19 76 ARG A C 1
ATOM 613 O O . ARG A 1 76 ? 3.998 -19.026 -5.442 1.00 93.19 76 ARG A O 1
ATOM 620 N N . GLU A 1 77 ? 3.539 -19.457 -3.283 1.00 92.00 77 GLU A N 1
ATOM 621 C CA . GLU A 1 77 ? 2.164 -18.972 -3.284 1.00 92.00 77 GLU A CA 1
ATOM 622 C C . GLU A 1 77 ? 2.064 -17.512 -3.747 1.00 92.00 77 GLU A C 1
ATOM 624 O O . GLU A 1 77 ? 2.963 -16.693 -3.534 1.00 92.00 77 GLU A O 1
ATOM 629 N N . THR A 1 78 ? 0.947 -17.191 -4.400 1.00 91.50 78 THR A N 1
ATOM 630 C CA . THR A 1 78 ? 0.689 -15.849 -4.926 1.00 91.50 78 THR A CA 1
ATOM 631 C C . THR A 1 78 ? 0.098 -14.966 -3.834 1.00 91.50 78 THR A C 1
ATOM 633 O O . THR A 1 78 ? -0.948 -15.284 -3.275 1.00 91.50 78 THR A O 1
ATOM 63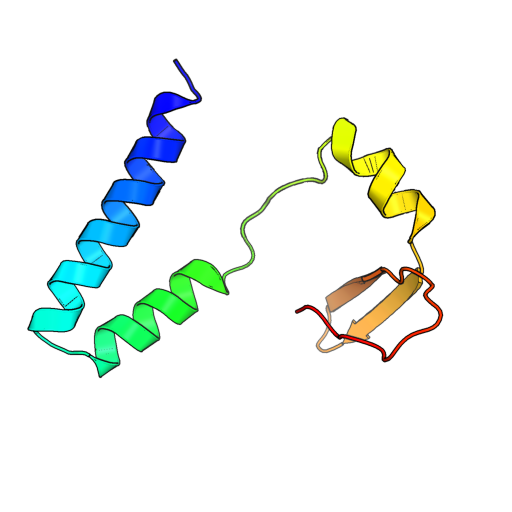6 N N . VAL A 1 79 ? 0.744 -13.830 -3.569 1.00 90.19 79 VAL A N 1
ATOM 637 C CA . VAL A 1 79 ? 0.243 -12.797 -2.655 1.00 90.19 79 VAL A CA 1
ATOM 638 C C . VAL A 1 79 ? -0.268 -11.617 -3.475 1.00 90.19 79 VAL A C 1
ATOM 640 O O . VAL A 1 79 ? 0.467 -11.070 -4.298 1.00 90.19 79 VAL A O 1
ATOM 643 N N . LEU A 1 80 ? -1.517 -11.212 -3.239 1.00 90.12 80 LEU A N 1
ATOM 644 C CA . LEU A 1 80 ? -2.096 -10.000 -3.816 1.00 90.12 80 LEU A CA 1
ATOM 645 C C . LEU A 1 80 ? -1.863 -8.818 -2.868 1.00 90.12 80 LEU A C 1
ATOM 647 O O . LEU A 1 80 ? -2.268 -8.864 -1.708 1.00 90.12 80 LEU A O 1
ATOM 651 N N . LEU A 1 81 ? -1.226 -7.760 -3.372 1.00 84.75 81 LEU A N 1
ATOM 652 C CA . LEU A 1 81 ? -1.027 -6.498 -2.658 1.00 84.75 81 LEU A CA 1
ATOM 653 C C . LEU A 1 81 ? -1.937 -5.433 -3.283 1.00 84.75 81 LEU A C 1
ATOM 655 O O . LEU A 1 81 ? -1.886 -5.235 -4.497 1.00 84.75 81 LEU A O 1
ATOM 659 N N . VAL A 1 82 ? -2.761 -4.779 -2.457 1.00 72.56 82 VAL A N 1
ATOM 660 C CA . VAL A 1 82 ? -3.733 -3.740 -2.851 1.00 72.56 82 VAL A CA 1
ATOM 661 C C . VAL A 1 82 ? -3.447 -2.449 -2.101 1.00 72.56 82 VAL A C 1
ATOM 663 O O . VAL A 1 82 ? -3.205 -2.534 -0.876 1.00 72.56 82 VAL A O 1
#